Protein AF-A0A6C0LPZ0-F1 (afdb_monomer)

Organism: NCBI:txid1070528

Foldseek 3Di:
DDPPDPVVVVVVVVVVVVLVVLLVVLVVLLVVLVVVLVVLVVVLVVLLVVLVVQLVVCVVVVNVVSVVVSVVSNVVSVVSVVVSVVSVVSSVVSVVQNVCSVVVNHDPDVDDDDDDPPDPPPPDDDDDPDDDDDDDDDD

Structure (mmCIF, N/CA/C/O backbone):
data_AF-A0A6C0LPZ0-F1
#
_entry.id   AF-A0A6C0LPZ0-F1
#
loop_
_atom_site.group_PDB
_atom_site.id
_atom_site.type_symbol
_atom_site.label_atom_id
_atom_site.label_alt_id
_atom_site.label_comp_id
_atom_site.label_asym_id
_atom_site.label_entity_id
_atom_site.label_seq_id
_atom_site.pdbx_PDB_ins_code
_atom_site.Cartn_x
_atom_site.Cartn_y
_atom_site.Cartn_z
_atom_site.occupancy
_atom_site.B_iso_or_equiv
_atom_site.auth_seq_id
_atom_site.auth_comp_id
_atom_site.auth_asym_id
_atom_site.auth_atom_id
_atom_site.pdbx_PDB_model_num
ATOM 1 N N . MET A 1 1 ? -45.073 4.573 33.864 1.00 47.38 1 MET A N 1
ATOM 2 C CA . MET A 1 1 ? -43.752 5.068 34.300 1.00 47.38 1 MET A CA 1
ATOM 3 C C . MET A 1 1 ? -42.845 5.039 33.093 1.00 47.38 1 MET A C 1
ATOM 5 O O . MET A 1 1 ? -42.718 4.002 32.453 1.00 47.38 1 MET A O 1
ATOM 9 N N . ASP A 1 2 ? -42.385 6.219 32.712 1.00 47.41 2 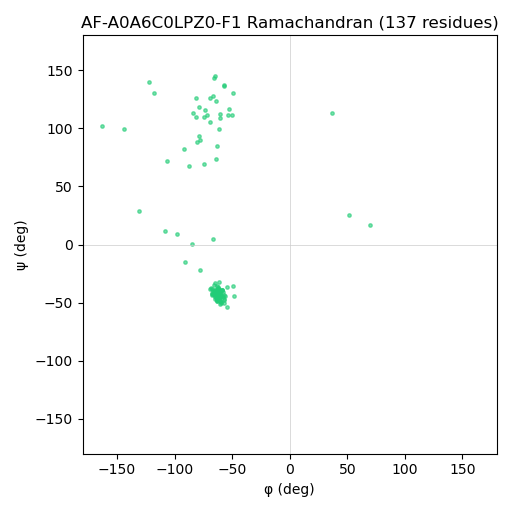ASP A N 1
ATOM 10 C CA . ASP A 1 2 ? -42.110 6.607 31.335 1.00 47.41 2 ASP A CA 1
ATOM 11 C C . ASP A 1 2 ? -40.853 5.971 30.742 1.00 47.41 2 ASP A C 1
ATOM 13 O O . ASP A 1 2 ? -39.725 6.290 31.109 1.00 47.41 2 ASP A O 1
ATOM 17 N N . SER A 1 3 ? -41.063 5.143 29.719 1.00 55.44 3 SER A N 1
ATOM 18 C CA . SER A 1 3 ? -40.020 4.631 28.820 1.00 55.44 3 SER A CA 1
ATOM 19 C C . SER A 1 3 ? -39.386 5.730 27.939 1.00 55.44 3 SER A C 1
ATOM 21 O O . SER A 1 3 ? -38.574 5.423 27.069 1.00 55.44 3 SER A O 1
ATOM 23 N N . ALA A 1 4 ? -39.757 7.002 28.131 1.00 59.38 4 ALA A N 1
ATOM 24 C CA . ALA A 1 4 ? -39.426 8.108 27.236 1.00 59.38 4 ALA A CA 1
ATOM 25 C C . ALA A 1 4 ? -38.114 8.851 27.562 1.00 59.38 4 ALA A C 1
ATOM 27 O O . ALA A 1 4 ? -37.612 9.547 26.691 1.00 59.38 4 ALA A O 1
ATOM 28 N N . ASN A 1 5 ? -37.510 8.697 28.752 1.00 62.34 5 ASN A N 1
ATOM 29 C CA . ASN A 1 5 ? -36.412 9.586 29.186 1.00 62.34 5 ASN A CA 1
ATOM 30 C C . ASN A 1 5 ? -35.160 8.884 29.735 1.00 62.34 5 ASN A C 1
ATOM 32 O O . ASN A 1 5 ? -34.429 9.461 30.538 1.00 62.34 5 ASN A O 1
ATOM 36 N N . ASN A 1 6 ? -34.847 7.661 29.299 1.00 77.75 6 ASN A N 1
ATOM 37 C CA . ASN A 1 6 ? -33.554 7.059 29.641 1.00 77.75 6 ASN A CA 1
ATOM 38 C C . ASN A 1 6 ? -32.481 7.465 28.614 1.00 77.75 6 ASN A C 1
ATOM 40 O O . ASN A 1 6 ? -32.017 6.655 27.812 1.00 77.75 6 ASN A O 1
ATOM 44 N N . ILE A 1 7 ? -32.131 8.758 28.621 1.00 84.81 7 ILE A N 1
ATOM 45 C CA . ILE A 1 7 ? -31.105 9.368 27.757 1.00 84.81 7 ILE A CA 1
ATOM 46 C C . ILE A 1 7 ? -29.798 8.544 27.755 1.00 84.81 7 ILE A C 1
ATOM 48 O O . ILE A 1 7 ? -29.298 8.259 26.668 1.00 84.81 7 ILE A O 1
ATOM 52 N N . PRO A 1 8 ? -29.271 8.058 28.902 1.00 85.81 8 PRO A N 1
ATOM 53 C CA . PRO A 1 8 ? -28.079 7.203 28.917 1.00 85.81 8 PRO A CA 1
ATOM 54 C C . PRO A 1 8 ? -28.223 5.911 28.103 1.00 85.81 8 PRO A C 1
ATOM 56 O O . PRO A 1 8 ? -27.286 5.506 27.416 1.00 85.81 8 PRO A O 1
ATOM 59 N N . ALA A 1 9 ? -29.395 5.270 28.143 1.00 84.31 9 ALA A N 1
ATOM 60 C CA . ALA A 1 9 ? -29.654 4.049 27.382 1.00 84.31 9 ALA A CA 1
ATOM 61 C C . ALA A 1 9 ? -29.725 4.322 25.870 1.00 84.31 9 ALA A C 1
ATOM 63 O O . ALA A 1 9 ? -29.207 3.535 25.079 1.00 84.31 9 ALA A O 1
ATOM 64 N N . GLN A 1 10 ? -30.309 5.456 25.470 1.00 86.56 10 GLN A N 1
ATOM 65 C CA . GLN A 1 10 ? -30.344 5.883 24.067 1.00 86.56 10 GLN A CA 1
ATOM 66 C C . GLN A 1 10 ? -28.945 6.233 23.549 1.00 86.56 10 GLN A C 1
ATOM 68 O O . GLN A 1 10 ? -28.575 5.799 22.461 1.00 86.56 10 GLN A O 1
ATOM 73 N N . ILE A 1 11 ? -28.142 6.946 24.346 1.00 84.38 11 ILE A N 1
ATOM 74 C CA . ILE A 1 11 ? -26.743 7.255 24.020 1.00 84.38 11 ILE A CA 1
ATOM 75 C C . ILE A 1 11 ? -25.947 5.961 23.837 1.00 84.38 11 ILE A C 1
ATOM 77 O O . ILE A 1 11 ? -25.286 5.789 22.815 1.00 84.38 11 ILE A O 1
ATOM 81 N N . LYS A 1 12 ? -26.053 5.019 24.782 1.00 86.62 12 LYS A N 1
ATOM 82 C CA . LYS A 1 12 ? -25.369 3.724 24.685 1.00 86.62 12 LYS A CA 1
ATOM 83 C C . LYS A 1 12 ? -25.763 2.971 23.413 1.00 86.62 12 LYS A C 1
ATOM 85 O O . LYS A 1 12 ? -24.893 2.478 22.708 1.00 86.62 12 LYS A O 1
ATOM 90 N N . HIS A 1 13 ? -27.053 2.938 23.091 1.00 87.38 13 HIS A N 1
ATOM 91 C CA . HIS A 1 13 ? -27.547 2.301 21.872 1.00 87.38 13 HIS A CA 1
ATOM 92 C C . HIS A 1 13 ? -27.002 2.959 20.591 1.00 87.38 13 HIS A C 1
ATOM 94 O O . HIS A 1 13 ? -26.690 2.259 19.631 1.00 87.38 13 HIS A O 1
ATOM 100 N N . ILE A 1 14 ? -26.843 4.289 20.568 1.00 87.25 14 ILE A N 1
ATOM 101 C CA . ILE A 1 14 ? -26.220 5.001 19.440 1.00 87.25 14 ILE A CA 1
ATOM 102 C C . ILE A 1 14 ? -24.761 4.567 19.268 1.00 87.25 14 ILE A C 1
ATOM 104 O O . ILE A 1 14 ? -24.368 4.228 18.155 1.00 87.25 14 ILE A O 1
ATOM 108 N N . PHE A 1 15 ? -23.977 4.529 20.349 1.00 86.69 15 PHE A N 1
ATOM 109 C CA . PHE A 1 15 ? -22.582 4.079 20.292 1.00 86.69 15 PHE A CA 1
ATOM 110 C C . PHE A 1 15 ? -22.467 2.612 19.879 1.00 86.69 15 PHE A C 1
ATOM 112 O O . PHE A 1 15 ? -21.694 2.305 18.976 1.00 86.69 15 PHE A O 1
ATOM 119 N N . ASP A 1 16 ? -23.270 1.726 20.471 1.00 86.50 16 ASP A N 1
ATOM 120 C CA . ASP A 1 16 ? -23.281 0.299 20.133 1.00 86.50 16 ASP A CA 1
ATOM 121 C C . ASP A 1 16 ? -23.578 0.094 18.632 1.00 86.50 16 ASP A C 1
ATOM 123 O O . ASP A 1 16 ? -22.892 -0.672 17.951 1.00 86.50 16 ASP A O 1
ATOM 127 N N . ASN A 1 17 ? -24.547 0.832 18.079 1.00 89.50 17 ASN A N 1
ATOM 128 C CA . ASN A 1 17 ? -24.864 0.777 16.649 1.00 89.50 17 ASN A CA 1
ATOM 129 C C 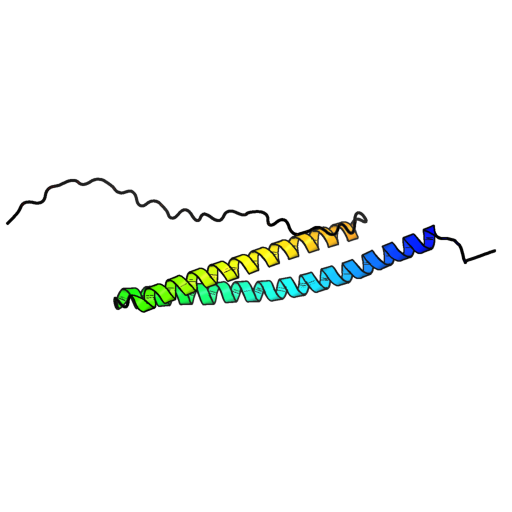. ASN A 1 17 ? -23.753 1.355 15.766 1.00 89.50 17 ASN A C 1
ATOM 131 O O . ASN A 1 17 ? -23.488 0.808 14.693 1.00 89.50 17 ASN A O 1
ATOM 135 N N . ASN A 1 18 ? -23.094 2.432 16.203 1.00 86.56 18 ASN A N 1
ATOM 136 C CA . ASN A 1 18 ? -21.975 3.018 15.467 1.00 86.56 18 ASN A CA 1
ATOM 137 C C . ASN A 1 18 ? -20.804 2.033 15.379 1.00 86.56 18 ASN A C 1
ATOM 139 O O . ASN A 1 18 ? -20.312 1.769 14.288 1.00 86.56 18 ASN A O 1
ATOM 143 N N . VAL A 1 19 ? -20.452 1.384 16.495 1.00 87.19 19 VAL A N 1
ATOM 144 C CA . VAL A 1 19 ? -19.394 0.361 16.548 1.00 87.19 19 VAL A CA 1
ATOM 145 C C . VAL A 1 19 ? -19.668 -0.780 15.563 1.00 87.19 19 VAL A C 1
ATOM 147 O O . VAL A 1 19 ? -18.767 -1.213 14.843 1.00 87.19 19 VAL A O 1
ATOM 150 N N . ILE A 1 20 ? -20.913 -1.266 15.496 1.00 88.75 20 ILE A N 1
ATOM 151 C CA . ILE A 1 20 ? -21.301 -2.329 14.556 1.00 88.75 20 ILE A CA 1
ATOM 152 C C . ILE A 1 20 ? -21.186 -1.846 13.103 1.00 88.75 20 ILE A C 1
ATOM 154 O O . ILE A 1 20 ? -20.651 -2.563 12.252 1.00 88.75 20 ILE A O 1
ATOM 158 N N . SER A 1 21 ? -21.672 -0.637 12.816 1.00 89.62 21 SER A N 1
ATOM 159 C CA . SER A 1 21 ? -21.601 -0.022 11.487 1.00 89.62 21 SER A CA 1
ATOM 160 C C . SER A 1 21 ? -20.150 0.172 11.026 1.00 89.62 21 SER A C 1
ATOM 162 O O . SER A 1 21 ? -19.789 -0.211 9.906 1.00 89.62 21 SER A O 1
ATOM 164 N N . ASP A 1 22 ? -19.286 0.688 11.899 1.00 87.19 22 ASP A N 1
ATOM 165 C CA . ASP A 1 22 ? -17.871 0.904 11.605 1.00 87.19 22 ASP A CA 1
ATOM 166 C C . ASP A 1 22 ? -17.122 -0.408 11.416 1.00 87.19 22 ASP A C 1
ATOM 168 O O . ASP A 1 22 ? -16.362 -0.542 10.456 1.00 87.19 22 ASP A O 1
ATOM 172 N N . LEU A 1 23 ? -17.413 -1.430 12.225 1.00 88.06 23 LEU A N 1
ATOM 173 C CA . LEU A 1 23 ? -16.846 -2.764 12.038 1.00 88.06 23 LEU A CA 1
ATOM 174 C C . LEU A 1 23 ? -17.153 -3.319 10.638 1.00 88.06 23 LEU A C 1
ATOM 176 O O . LEU A 1 23 ? -16.248 -3.786 9.938 1.00 88.06 23 LEU A O 1
ATOM 180 N N . GLN A 1 24 ? -18.412 -3.235 10.195 1.00 90.56 24 GLN A N 1
ATOM 181 C CA . GLN A 1 24 ? -18.809 -3.673 8.852 1.00 90.56 24 GLN A CA 1
ATOM 182 C C . GLN A 1 24 ? -18.087 -2.872 7.762 1.00 90.56 24 GLN A C 1
ATOM 184 O O . GLN A 1 24 ? -17.569 -3.443 6.793 1.00 90.56 24 GLN A O 1
ATOM 189 N N . ARG A 1 25 ? -18.006 -1.548 7.930 1.00 89.69 25 ARG A N 1
ATOM 190 C CA . ARG A 1 25 ? -17.324 -0.651 6.993 1.00 89.69 25 ARG A CA 1
ATOM 191 C C . ARG A 1 25 ? -15.827 -0.944 6.915 1.00 89.69 25 ARG A C 1
ATOM 193 O O . ARG A 1 25 ? -15.280 -0.979 5.810 1.00 89.69 25 ARG A O 1
ATOM 200 N N . PHE A 1 26 ? -15.164 -1.184 8.043 1.00 90.38 26 PHE A N 1
ATOM 201 C CA . PHE A 1 26 ? -13.733 -1.470 8.106 1.00 90.38 26 PHE A CA 1
ATOM 202 C C . PHE A 1 26 ? -13.394 -2.807 7.466 1.00 90.38 26 PHE A C 1
ATOM 204 O O . PHE A 1 26 ? -12.465 -2.864 6.661 1.00 90.38 26 PHE A O 1
ATOM 211 N N . ILE A 1 27 ? -14.179 -3.855 7.731 1.00 90.31 27 ILE A N 1
ATOM 212 C CA . ILE A 1 27 ? -13.997 -5.166 7.094 1.00 90.31 27 ILE A CA 1
ATOM 213 C C . ILE A 1 27 ? -14.148 -5.047 5.574 1.00 90.31 27 ILE A C 1
ATOM 215 O O . ILE A 1 27 ? -13.262 -5.486 4.835 1.00 90.31 27 ILE A O 1
ATOM 219 N N . LYS A 1 28 ? -15.217 -4.394 5.097 1.00 91.44 28 LYS A N 1
ATOM 220 C CA . LYS A 1 28 ? -15.463 -4.205 3.659 1.00 91.44 28 LYS A CA 1
ATOM 221 C C . LYS A 1 28 ? -14.356 -3.388 2.993 1.00 91.44 28 LYS A C 1
ATOM 223 O O . LYS A 1 28 ? -13.856 -3.757 1.930 1.00 91.44 28 LYS A O 1
ATOM 228 N N . LYS A 1 29 ? -13.938 -2.287 3.624 1.00 89.25 29 LYS A N 1
ATOM 229 C CA . LYS A 1 29 ? -12.849 -1.443 3.120 1.00 89.25 29 LYS A CA 1
ATOM 230 C C . LYS A 1 29 ? -11.540 -2.229 3.059 1.00 89.25 29 LYS A C 1
ATOM 232 O O . LYS A 1 29 ? -10.844 -2.156 2.054 1.00 89.25 29 LYS A O 1
ATOM 237 N N . ARG A 1 30 ? -11.236 -3.037 4.077 1.00 89.25 30 ARG A N 1
ATOM 238 C CA . ARG A 1 30 ? -10.026 -3.868 4.116 1.00 89.25 30 ARG A CA 1
ATOM 239 C C . ARG A 1 30 ? -10.011 -4.938 3.024 1.00 89.25 30 ARG A C 1
ATOM 241 O O . ARG A 1 30 ? -8.963 -5.155 2.429 1.00 89.25 30 ARG A O 1
ATOM 248 N N . GLN A 1 31 ? -11.150 -5.568 2.729 1.00 89.31 31 GLN A N 1
ATOM 249 C CA . GLN A 1 31 ? -11.269 -6.516 1.612 1.00 89.31 31 GLN A CA 1
ATOM 250 C C . GLN A 1 31 ? -10.965 -5.842 0.267 1.00 89.31 31 GLN A C 1
ATOM 252 O O . GLN A 1 31 ? -10.120 -6.333 -0.476 1.00 89.31 31 GLN A O 1
ATOM 257 N N . CYS A 1 32 ? -11.571 -4.679 0.010 1.00 90.06 32 CYS A N 1
ATOM 258 C CA . CYS A 1 32 ? -11.319 -3.890 -1.199 1.00 90.06 32 CYS A CA 1
ATOM 259 C C . CYS A 1 32 ? -9.845 -3.464 -1.321 1.00 90.06 32 CYS A C 1
ATOM 261 O O . CYS A 1 32 ? -9.229 -3.614 -2.378 1.00 90.06 32 CYS A O 1
ATOM 263 N N . LEU A 1 33 ? -9.245 -2.990 -0.223 1.00 87.75 33 LEU A N 1
ATOM 264 C CA . LEU A 1 33 ? -7.826 -2.631 -0.196 1.00 87.75 33 LEU A CA 1
ATOM 265 C C . LEU A 1 33 ? -6.925 -3.835 -0.470 1.00 87.75 33 LEU A C 1
ATOM 267 O O . LEU A 1 33 ? -5.928 -3.683 -1.164 1.00 87.75 33 LEU A O 1
ATOM 271 N N . ASN A 1 34 ? -7.264 -5.017 0.045 1.00 87.38 34 ASN A N 1
ATOM 272 C CA . ASN A 1 34 ? -6.472 -6.226 -0.160 1.00 87.38 34 ASN A CA 1
ATOM 273 C C . ASN A 1 34 ? -6.501 -6.697 -1.623 1.00 87.38 34 ASN A C 1
ATOM 275 O O . ASN A 1 34 ? -5.460 -7.038 -2.178 1.00 87.38 34 ASN A O 1
ATOM 279 N N . GLU A 1 35 ? -7.673 -6.666 -2.260 1.00 88.81 35 GLU A N 1
ATOM 280 C CA . GLU A 1 35 ? -7.815 -6.968 -3.690 1.00 88.81 35 GLU A CA 1
ATOM 281 C C . GLU A 1 35 ? -7.033 -5.959 -4.546 1.00 88.81 35 GLU A C 1
ATOM 283 O O . GLU A 1 35 ? -6.223 -6.339 -5.392 1.00 88.81 35 GLU A O 1
ATOM 288 N N . THR A 1 36 ? -7.184 -4.666 -4.246 1.00 87.50 36 THR A N 1
ATOM 289 C CA . THR A 1 36 ? -6.454 -3.590 -4.934 1.00 87.50 36 THR A CA 1
ATOM 290 C C . THR A 1 36 ? -4.942 -3.707 -4.728 1.00 87.50 36 THR A C 1
ATOM 292 O O . THR A 1 36 ? -4.175 -3.441 -5.650 1.00 87.50 36 THR A O 1
ATOM 295 N N . ASN A 1 37 ? -4.487 -4.131 -3.545 1.00 89.12 37 ASN A N 1
ATOM 296 C CA . ASN A 1 37 ? -3.067 -4.311 -3.256 1.00 89.12 37 ASN A CA 1
ATOM 297 C C . ASN A 1 37 ? -2.434 -5.362 -4.174 1.00 89.12 37 ASN A C 1
ATOM 299 O O . ASN A 1 37 ? -1.373 -5.125 -4.743 1.00 89.12 37 ASN A O 1
ATOM 303 N N . MET A 1 38 ? -3.116 -6.492 -4.379 1.00 87.88 38 MET A N 1
ATOM 304 C CA . MET A 1 38 ? -2.653 -7.532 -5.298 1.00 87.88 38 MET A CA 1
ATOM 305 C C . MET A 1 38 ? -2.524 -6.995 -6.732 1.00 87.88 38 MET A C 1
ATOM 307 O O . MET A 1 38 ? -1.505 -7.223 -7.384 1.00 87.88 38 MET A O 1
ATOM 311 N N . VAL A 1 39 ? -3.506 -6.218 -7.199 1.00 90.81 39 VAL A N 1
ATOM 312 C CA . VAL A 1 39 ? -3.461 -5.569 -8.522 1.00 90.81 39 VAL A CA 1
ATOM 313 C C . VAL A 1 39 ? -2.281 -4.597 -8.635 1.00 90.81 39 VAL A C 1
ATOM 315 O O . VAL A 1 39 ? -1.565 -4.625 -9.636 1.00 90.81 39 VAL A O 1
ATOM 318 N N . LEU A 1 40 ? -2.042 -3.767 -7.615 1.00 88.19 40 LEU A N 1
ATOM 319 C CA . LEU A 1 40 ? -0.940 -2.800 -7.610 1.00 88.19 40 LEU A CA 1
ATOM 320 C C . LEU A 1 40 ? 0.434 -3.475 -7.628 1.00 88.19 40 LEU A C 1
ATOM 322 O O . LEU A 1 40 ? 1.313 -3.013 -8.353 1.00 88.19 40 LEU A O 1
ATOM 326 N N . VAL A 1 41 ? 0.613 -4.583 -6.902 1.00 89.94 41 VAL A N 1
ATOM 327 C CA . VAL A 1 41 ? 1.863 -5.364 -6.920 1.00 89.94 41 VAL A CA 1
ATOM 328 C C . VAL A 1 41 ? 2.148 -5.909 -8.321 1.00 89.94 41 VAL A C 1
ATOM 330 O O . VAL A 1 41 ? 3.260 -5.762 -8.830 1.00 89.94 41 VAL A O 1
ATOM 333 N N . TYR A 1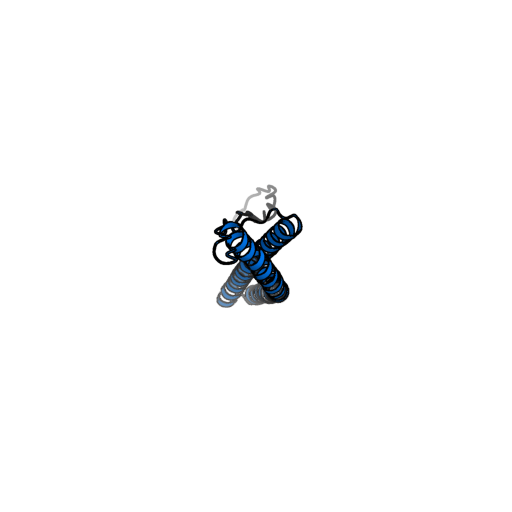 42 ? 1.148 -6.494 -8.987 1.00 91.06 42 TYR A N 1
ATOM 334 C CA . TYR A 1 42 ? 1.338 -6.977 -10.357 1.00 91.06 42 TYR A CA 1
ATOM 335 C C . TYR A 1 42 ? 1.613 -5.836 -11.336 1.00 91.06 42 TYR A C 1
ATOM 337 O O . TYR A 1 42 ? 2.518 -5.946 -12.164 1.00 91.06 42 TYR A O 1
ATOM 345 N N . LEU A 1 43 ? 0.881 -4.726 -11.220 1.00 92.12 43 LEU A N 1
ATOM 346 C CA . LEU A 1 43 ? 1.088 -3.553 -12.064 1.00 92.12 43 LEU A CA 1
ATOM 347 C C . LEU A 1 43 ? 2.500 -2.979 -11.893 1.00 92.12 43 LEU A C 1
ATOM 349 O O . LEU A 1 43 ? 3.154 -2.667 -12.887 1.00 92.12 43 LEU A O 1
ATOM 353 N N . PHE A 1 44 ? 2.987 -2.888 -10.653 1.00 92.56 44 PHE A N 1
ATOM 354 C CA . PHE A 1 44 ? 4.340 -2.436 -10.343 1.00 92.56 44 PHE A CA 1
ATOM 355 C C 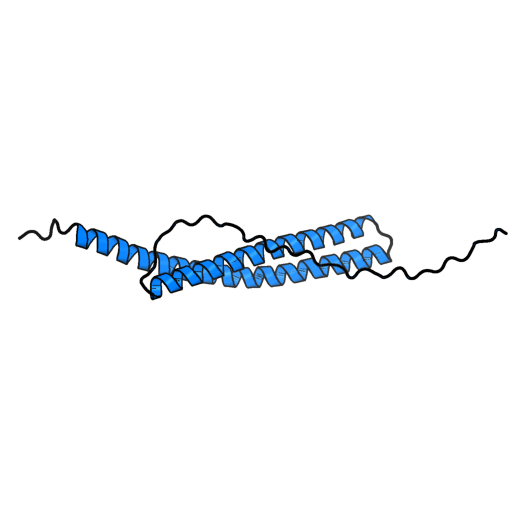. PHE A 1 44 ? 5.387 -3.254 -11.101 1.00 92.56 44 PHE A C 1
ATOM 357 O O . PHE A 1 44 ? 6.195 -2.685 -11.836 1.00 92.56 44 PHE A O 1
ATOM 364 N N . HIS A 1 45 ? 5.339 -4.582 -10.977 1.00 91.81 45 HIS A N 1
ATOM 365 C CA . HIS A 1 45 ? 6.317 -5.453 -11.623 1.00 91.81 45 HIS A CA 1
ATOM 366 C C . HIS A 1 45 ? 6.234 -5.396 -13.149 1.00 91.81 45 HIS A C 1
ATOM 368 O O . HIS A 1 45 ? 7.270 -5.329 -13.806 1.00 91.81 45 HIS A O 1
ATOM 374 N N . ILE A 1 46 ? 5.029 -5.344 -13.725 1.00 94.69 46 ILE A N 1
ATOM 375 C CA . ILE A 1 46 ? 4.851 -5.215 -15.179 1.00 94.69 46 ILE A CA 1
ATOM 376 C C . ILE A 1 46 ? 5.503 -3.925 -15.692 1.00 94.69 46 ILE A C 1
ATOM 378 O O . ILE A 1 46 ? 6.291 -3.962 -16.640 1.00 94.69 46 ILE A O 1
ATOM 382 N N . VAL A 1 47 ? 5.209 -2.788 -15.054 1.00 93.56 47 VAL A N 1
ATOM 383 C CA . VAL A 1 47 ? 5.732 -1.478 -15.468 1.00 93.56 47 VAL A CA 1
ATOM 384 C C . VAL A 1 47 ? 7.246 -1.400 -15.255 1.00 93.56 47 VAL A C 1
ATOM 386 O O . VAL A 1 47 ? 7.962 -0.921 -16.135 1.00 93.56 47 VAL A O 1
ATOM 389 N N . GLN A 1 48 ? 7.752 -1.921 -14.134 1.00 92.88 48 GLN A N 1
ATOM 390 C CA . GLN A 1 48 ? 9.183 -1.951 -13.832 1.00 92.88 48 GLN A CA 1
ATOM 391 C C . GLN A 1 48 ? 9.957 -2.798 -14.850 1.00 92.88 48 GLN A C 1
ATOM 393 O O . GLN A 1 48 ? 10.964 -2.350 -15.400 1.00 92.88 48 GLN A O 1
ATOM 398 N N . THR A 1 49 ? 9.487 -4.012 -15.145 1.00 94.44 49 THR A N 1
ATOM 399 C CA . THR A 1 49 ? 10.141 -4.886 -16.126 1.00 94.44 49 THR A CA 1
ATOM 400 C C . THR A 1 49 ? 10.097 -4.275 -17.525 1.00 94.44 49 THR A C 1
ATOM 402 O O . THR A 1 49 ? 11.114 -4.289 -18.219 1.00 94.44 49 THR A O 1
ATOM 405 N N . ALA A 1 50 ? 8.972 -3.677 -17.928 1.00 93.81 50 ALA A N 1
ATOM 406 C CA . ALA A 1 50 ? 8.869 -2.972 -19.204 1.00 93.81 50 ALA A CA 1
ATOM 407 C C . ALA A 1 50 ? 9.837 -1.774 -19.290 1.00 93.81 50 ALA A C 1
ATOM 409 O O . ALA A 1 50 ? 10.454 -1.559 -20.336 1.00 93.81 50 ALA A O 1
ATOM 410 N N . GLY A 1 51 ? 10.027 -1.030 -18.195 1.00 92.94 51 GLY A N 1
ATOM 411 C CA . GLY A 1 51 ? 10.972 0.087 -18.118 1.00 92.94 51 GLY A CA 1
ATOM 412 C C . GLY A 1 51 ? 12.424 -0.356 -18.277 1.00 92.94 51 GLY A C 1
ATOM 413 O O . GLY A 1 51 ? 13.161 0.206 -19.096 1.00 92.94 51 GLY A O 1
ATOM 414 N N . ILE A 1 52 ? 12.825 -1.409 -17.558 1.00 93.69 52 ILE A N 1
ATOM 415 C CA . ILE A 1 52 ? 14.163 -2.010 -17.675 1.00 93.69 52 ILE A CA 1
ATOM 416 C C . ILE A 1 52 ? 14.391 -2.520 -19.101 1.00 93.69 52 ILE A C 1
ATOM 418 O O . ILE A 1 52 ? 15.371 -2.128 -19.730 1.00 93.69 52 ILE A O 1
ATOM 422 N N . LEU A 1 53 ? 13.461 -3.312 -19.646 1.00 94.25 53 LEU A N 1
ATOM 423 C CA . LEU A 1 53 ? 13.564 -3.870 -20.997 1.00 94.25 53 LEU A CA 1
ATOM 424 C C . LEU A 1 53 ? 13.714 -2.770 -22.058 1.00 94.25 53 LEU A C 1
ATOM 426 O O . LEU A 1 53 ? 14.603 -2.839 -22.907 1.00 94.25 53 LEU A O 1
ATOM 430 N N . THR A 1 54 ? 12.878 -1.731 -21.976 1.00 92.38 54 THR A N 1
ATOM 431 C CA . THR A 1 54 ? 12.921 -0.585 -22.897 1.00 92.38 54 THR A CA 1
ATOM 432 C C . THR A 1 54 ? 14.268 0.124 -22.821 1.00 92.38 54 THR A C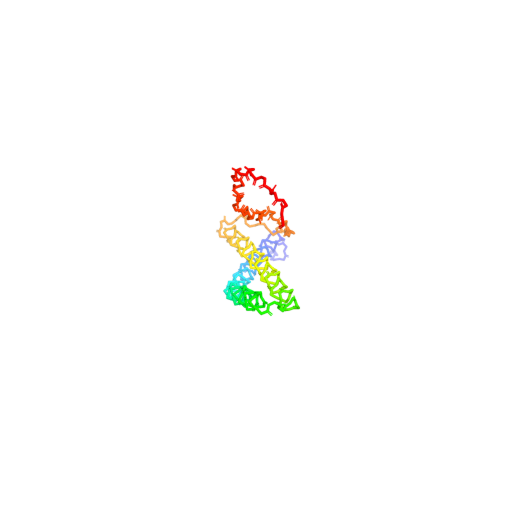 1
ATOM 434 O O . THR A 1 54 ? 14.875 0.408 -23.853 1.00 92.38 54 THR A O 1
ATOM 437 N N . THR A 1 55 ? 14.775 0.359 -21.608 1.00 92.44 55 THR A N 1
ATOM 438 C CA . THR A 1 55 ? 16.073 1.016 -21.398 1.00 92.44 55 THR A CA 1
ATOM 439 C C . THR A 1 55 ? 17.219 0.182 -21.973 1.00 92.44 55 THR A C 1
ATOM 441 O O . THR A 1 55 ? 18.089 0.725 -22.653 1.00 92.44 55 THR A O 1
ATOM 444 N N . THR A 1 56 ? 17.209 -1.138 -21.757 1.00 92.62 56 THR A N 1
ATOM 445 C CA . THR A 1 56 ? 18.242 -2.055 -22.261 1.00 92.62 56 THR A CA 1
ATOM 446 C C . THR A 1 56 ? 18.280 -2.092 -23.789 1.00 92.62 56 THR A C 1
ATOM 448 O O . THR A 1 56 ? 19.354 -1.949 -24.374 1.00 92.62 56 THR A O 1
ATOM 451 N N . ILE A 1 57 ? 17.125 -2.222 -24.452 1.00 92.00 57 ILE A N 1
ATOM 452 C CA . ILE A 1 57 ? 17.046 -2.234 -25.924 1.00 92.00 57 ILE A CA 1
ATOM 453 C C . ILE A 1 57 ? 17.474 -0.877 -26.500 1.00 92.00 57 ILE A C 1
ATOM 455 O O . ILE A 1 57 ? 18.222 -0.812 -27.476 1.00 92.00 57 ILE A O 1
ATOM 459 N N . ALA A 1 58 ? 17.031 0.219 -25.882 1.00 91.31 58 ALA A N 1
ATOM 460 C CA . ALA A 1 58 ? 17.365 1.568 -26.321 1.00 91.31 58 ALA A CA 1
ATOM 461 C C . ALA A 1 58 ? 18.866 1.869 -26.216 1.00 91.31 58 ALA A C 1
ATOM 463 O O . ALA A 1 58 ? 19.436 2.476 -27.127 1.00 91.31 58 ALA A O 1
ATOM 464 N N . ALA A 1 59 ? 19.504 1.421 -25.130 1.00 89.56 59 ALA A N 1
ATOM 465 C CA . ALA A 1 59 ? 20.943 1.545 -24.935 1.00 89.56 59 ALA A CA 1
ATOM 466 C C . ALA A 1 59 ? 21.727 0.746 -25.989 1.00 89.56 59 ALA A C 1
ATOM 468 O O . ALA A 1 59 ? 22.674 1.277 -26.563 1.00 89.56 59 ALA A O 1
ATOM 469 N N . GLY A 1 60 ? 21.290 -0.480 -26.306 1.00 89.50 60 GLY A N 1
ATOM 470 C CA . GLY A 1 60 ? 21.916 -1.310 -27.343 1.00 89.50 60 GLY A CA 1
ATOM 471 C C . GLY A 1 60 ? 21.875 -0.689 -28.745 1.00 89.50 60 GLY A C 1
ATOM 472 O O . GLY A 1 60 ? 22.816 -0.851 -29.516 1.00 89.50 60 GLY A O 1
ATOM 473 N N . ASN A 1 61 ? 20.828 0.082 -29.053 1.00 88.94 61 ASN A N 1
ATOM 474 C CA . ASN A 1 61 ? 20.645 0.738 -30.353 1.00 88.94 61 ASN A CA 1
ATOM 475 C C . ASN A 1 61 ? 21.093 2.217 -30.379 1.00 88.94 61 ASN A C 1
ATOM 477 O O . ASN A 1 61 ? 20.806 2.918 -31.348 1.00 88.94 61 ASN A O 1
ATOM 481 N N . ASN A 1 62 ? 21.754 2.724 -29.325 1.00 86.31 62 ASN A N 1
ATOM 482 C CA . ASN A 1 62 ? 22.127 4.143 -29.157 1.00 86.31 62 ASN A CA 1
ATOM 483 C C . ASN A 1 62 ? 20.962 5.142 -29.341 1.00 86.31 62 ASN A C 1
ATOM 485 O O . ASN A 1 62 ? 21.155 6.321 -29.658 1.00 86.31 62 ASN A O 1
ATOM 489 N N . ALA A 1 63 ? 19.729 4.694 -29.112 1.00 86.94 63 ALA A N 1
ATOM 490 C CA . ALA A 1 63 ? 18.531 5.466 -29.393 1.00 86.94 63 ALA A CA 1
ATOM 491 C C . ALA A 1 63 ? 18.104 6.264 -28.149 1.00 86.94 63 ALA A C 1
ATOM 493 O O . ALA A 1 63 ? 17.222 5.859 -27.388 1.00 86.94 63 ALA A O 1
ATOM 494 N N . LYS A 1 64 ? 18.749 7.423 -27.947 1.00 87.25 64 LYS A N 1
ATOM 495 C CA . LYS A 1 64 ? 18.622 8.276 -26.744 1.00 87.25 64 LYS A CA 1
ATOM 496 C C . LYS A 1 64 ? 17.177 8.578 -26.324 1.00 87.25 64 LYS A C 1
ATOM 498 O O . LYS A 1 64 ? 16.894 8.622 -25.131 1.00 87.25 64 LYS A O 1
ATOM 503 N N . THR A 1 65 ? 16.258 8.752 -27.274 1.00 86.88 65 THR A N 1
ATOM 504 C CA . THR A 1 65 ? 14.840 9.037 -26.994 1.00 86.88 65 THR A CA 1
ATOM 505 C C . THR A 1 65 ? 14.157 7.911 -26.213 1.00 86.88 65 THR A C 1
ATOM 507 O O . THR A 1 65 ? 13.420 8.172 -25.265 1.00 86.88 65 THR A O 1
ATOM 510 N N . TYR A 1 66 ? 14.434 6.651 -26.553 1.00 87.94 66 TYR A N 1
ATOM 511 C CA . TYR A 1 66 ? 13.812 5.500 -25.893 1.00 87.94 66 TYR A CA 1
ATOM 512 C C . TYR A 1 66 ? 14.437 5.196 -24.523 1.00 87.94 66 TYR A C 1
ATOM 514 O O . TYR A 1 66 ? 13.774 4.619 -23.665 1.00 87.94 66 TYR A O 1
ATOM 522 N N . ILE A 1 67 ? 15.674 5.644 -24.276 1.00 87.25 67 ILE A N 1
ATOM 523 C CA . ILE A 1 67 ? 16.305 5.567 -22.948 1.00 87.25 67 ILE A CA 1
ATOM 524 C C . ILE A 1 67 ? 15.501 6.404 -21.945 1.00 87.25 67 ILE A C 1
ATOM 526 O O . ILE A 1 67 ? 15.151 5.918 -20.872 1.00 87.25 67 ILE A O 1
ATOM 530 N N . TRP A 1 68 ? 15.141 7.636 -22.316 1.00 90.50 68 TRP A N 1
ATOM 531 C CA . TRP A 1 68 ? 14.314 8.503 -21.472 1.00 90.50 68 TRP A CA 1
ATOM 532 C C . TRP A 1 68 ? 12.912 7.938 -21.233 1.00 90.50 68 TRP A C 1
ATOM 534 O O . TRP A 1 68 ? 12.395 8.054 -20.124 1.00 90.50 68 TRP A O 1
ATOM 544 N N . LEU A 1 69 ? 12.326 7.266 -22.230 1.00 92.31 69 LEU A N 1
ATOM 545 C CA . LEU A 1 69 ? 11.053 6.561 -22.064 1.00 92.31 69 LEU A CA 1
ATOM 546 C C . LEU A 1 69 ? 11.156 5.440 -21.016 1.00 92.31 69 LEU A C 1
ATOM 548 O O . LEU A 1 69 ? 10.298 5.335 -20.142 1.00 92.31 69 LEU A O 1
ATOM 552 N N . GLY A 1 70 ? 12.218 4.631 -21.070 1.00 89.69 70 GLY A N 1
ATOM 553 C CA . GLY A 1 70 ? 12.454 3.558 -20.102 1.00 89.69 70 GLY A CA 1
ATOM 554 C C . GLY A 1 70 ? 12.683 4.070 -18.674 1.00 89.69 70 GLY A C 1
ATOM 555 O O . GLY A 1 70 ? 12.110 3.531 -17.725 1.00 89.69 70 GLY A O 1
ATOM 556 N N . ILE A 1 71 ? 13.430 5.170 -18.519 1.00 92.00 71 ILE A N 1
ATOM 557 C CA . ILE A 1 71 ? 13.589 5.868 -17.230 1.00 92.00 71 ILE A CA 1
ATOM 558 C C . ILE A 1 71 ? 12.230 6.372 -16.717 1.00 92.00 71 ILE A C 1
ATOM 560 O O . ILE A 1 71 ? 11.911 6.187 -15.541 1.00 92.00 71 ILE A O 1
ATOM 564 N N . GLY A 1 72 ? 11.405 6.953 -17.593 1.00 93.50 72 GLY A N 1
ATOM 565 C CA . GLY A 1 72 ? 10.054 7.407 -17.254 1.00 93.50 72 GLY A CA 1
ATOM 566 C C . GLY A 1 72 ? 9.140 6.276 -16.773 1.00 93.50 72 GLY A C 1
ATOM 567 O O . GLY A 1 72 ? 8.424 6.441 -15.786 1.00 93.50 72 GLY A O 1
ATOM 568 N N . LEU A 1 73 ? 9.210 5.098 -17.400 1.00 92.12 73 LEU A N 1
ATOM 569 C CA . LEU A 1 73 ? 8.471 3.914 -16.945 1.00 92.12 73 LEU A CA 1
ATOM 570 C C . LEU A 1 73 ? 8.918 3.452 -15.550 1.00 92.12 73 LEU A C 1
ATOM 572 O O . LEU A 1 73 ? 8.080 3.124 -14.715 1.00 92.12 73 LEU A O 1
ATOM 576 N N . ASN A 1 74 ? 10.219 3.473 -15.257 1.00 91.38 74 ASN A N 1
ATOM 577 C CA . ASN A 1 74 ? 10.724 3.119 -13.925 1.00 91.38 74 ASN A CA 1
ATOM 578 C C . ASN A 1 74 ? 10.271 4.114 -12.840 1.00 91.38 74 ASN A C 1
ATOM 580 O O . ASN A 1 74 ? 9.979 3.715 -11.706 1.00 91.38 74 ASN A O 1
ATOM 584 N N . LEU A 1 75 ? 10.156 5.401 -13.183 1.00 93.50 75 LEU A N 1
ATOM 585 C CA . LEU A 1 75 ? 9.561 6.401 -12.296 1.00 93.50 75 LEU A CA 1
ATOM 586 C C . LEU A 1 75 ? 8.074 6.100 -12.046 1.00 93.50 75 LEU A C 1
ATOM 588 O O . LEU A 1 75 ? 7.623 6.134 -10.901 1.00 93.50 75 LEU A O 1
ATOM 592 N N . LEU A 1 76 ? 7.323 5.745 -13.093 1.00 92.94 76 LEU A N 1
ATOM 593 C CA . LEU A 1 76 ? 5.920 5.346 -12.966 1.00 92.94 76 LEU A CA 1
ATOM 594 C C . LEU A 1 76 ? 5.761 4.106 -12.072 1.00 92.94 76 LEU A C 1
ATOM 596 O O . LEU A 1 76 ? 4.876 4.081 -11.220 1.00 92.94 76 LEU A O 1
ATOM 600 N N . ALA A 1 77 ? 6.646 3.115 -12.199 1.00 90.75 77 ALA A N 1
ATOM 601 C CA . ALA A 1 77 ? 6.666 1.961 -11.302 1.00 90.75 77 ALA A CA 1
ATOM 602 C C . ALA A 1 77 ? 6.865 2.394 -9.838 1.00 90.75 77 ALA A C 1
ATOM 604 O O . ALA A 1 77 ? 6.132 1.957 -8.953 1.00 90.75 77 ALA A O 1
ATOM 605 N N . SER A 1 78 ? 7.791 3.319 -9.577 1.00 91.88 78 SER A N 1
ATOM 606 C CA . SER A 1 78 ? 8.002 3.864 -8.228 1.00 91.88 78 SER A CA 1
ATOM 607 C C . SER A 1 78 ? 6.739 4.519 -7.652 1.00 91.88 78 SER A C 1
ATOM 609 O O . SER A 1 78 ? 6.432 4.312 -6.479 1.00 91.88 78 SER A O 1
ATOM 611 N N . LEU A 1 79 ? 5.963 5.244 -8.468 1.00 92.88 79 LEU A N 1
ATOM 612 C CA . LEU A 1 79 ? 4.680 5.822 -8.047 1.00 92.88 79 LEU A CA 1
ATOM 613 C C . LEU A 1 79 ? 3.655 4.743 -7.677 1.00 92.88 79 LEU A C 1
ATOM 615 O O . LEU A 1 79 ? 3.026 4.834 -6.624 1.00 92.88 79 LEU A O 1
ATOM 619 N N . VAL A 1 80 ? 3.516 3.698 -8.498 1.00 91.94 80 VAL A N 1
ATOM 620 C CA . VAL A 1 80 ? 2.622 2.560 -8.202 1.00 91.94 80 VAL A CA 1
ATOM 621 C C . VAL A 1 80 ? 3.007 1.897 -6.875 1.00 91.94 80 VAL A C 1
ATOM 623 O O . VAL A 1 80 ? 2.137 1.595 -6.060 1.00 91.94 80 VAL A O 1
ATOM 626 N N . ASN A 1 81 ? 4.305 1.750 -6.610 1.00 89.25 81 ASN A N 1
ATOM 627 C CA . ASN A 1 81 ? 4.810 1.204 -5.353 1.00 89.25 81 ASN A CA 1
ATOM 628 C C . ASN A 1 81 ? 4.492 2.096 -4.132 1.00 89.25 81 ASN A C 1
ATOM 630 O O . ASN A 1 81 ? 4.252 1.591 -3.039 1.00 89.25 81 ASN A O 1
ATOM 634 N N . ILE A 1 82 ? 4.449 3.423 -4.288 1.00 90.94 82 ILE A N 1
ATOM 635 C CA . ILE A 1 82 ? 4.015 4.334 -3.211 1.00 90.94 82 ILE A CA 1
ATOM 636 C C . ILE A 1 82 ? 2.516 4.155 -2.914 1.00 90.94 82 ILE A C 1
ATOM 638 O O . ILE A 1 82 ? 2.105 4.170 -1.748 1.00 90.94 82 ILE A O 1
ATOM 642 N N . PHE A 1 83 ? 1.689 3.946 -3.942 1.00 89.19 83 PHE A N 1
ATOM 643 C CA . PHE A 1 83 ? 0.264 3.647 -3.757 1.00 89.19 83 PHE A CA 1
ATOM 644 C C . PHE A 1 83 ? 0.041 2.303 -3.054 1.00 89.19 83 PHE A C 1
ATOM 646 O O . PHE A 1 83 ? -0.797 2.217 -2.157 1.00 89.19 83 PHE A O 1
ATOM 653 N N . GLU A 1 84 ? 0.814 1.278 -3.414 1.00 88.31 84 GLU A N 1
ATOM 654 C CA . GLU A 1 84 ? 0.823 -0.034 -2.752 1.00 88.31 84 GLU A CA 1
ATOM 655 C C . GLU A 1 84 ? 1.134 0.108 -1.253 1.00 88.31 84 GLU A C 1
ATOM 657 O O . GLU A 1 84 ? 0.346 -0.313 -0.401 1.00 88.31 84 GLU A O 1
ATOM 662 N N . GLN A 1 85 ? 2.201 0.834 -0.912 1.00 89.38 85 GLN A N 1
ATOM 663 C CA . GLN A 1 85 ? 2.578 1.085 0.480 1.00 89.38 85 GLN A CA 1
ATOM 664 C C . GLN A 1 85 ? 1.501 1.856 1.248 1.00 89.38 85 GLN A C 1
ATOM 666 O O . GLN A 1 85 ? 1.189 1.522 2.395 1.00 89.38 85 GLN A O 1
ATOM 671 N N . THR A 1 86 ? 0.891 2.855 0.611 1.00 88.75 86 THR A N 1
ATOM 672 C CA . THR A 1 86 ? -0.208 3.629 1.201 1.00 88.75 86 THR A CA 1
ATOM 673 C C . THR A 1 86 ? -1.406 2.730 1.512 1.00 88.75 86 THR A C 1
ATOM 675 O O . THR A 1 86 ? -1.929 2.754 2.629 1.00 88.75 86 THR A O 1
ATOM 678 N N . ASN A 1 87 ? -1.801 1.871 0.569 1.00 88.62 87 ASN A N 1
ATOM 679 C CA . ASN A 1 87 ? -2.887 0.911 0.763 1.00 88.62 87 ASN A CA 1
ATOM 680 C C . ASN A 1 87 ? -2.575 -0.086 1.885 1.00 88.62 87 ASN A C 1
ATOM 682 O O . ASN A 1 87 ? -3.424 -0.332 2.746 1.00 88.62 87 ASN A O 1
ATOM 686 N N . ASN A 1 88 ? -1.351 -0.606 1.942 1.00 89.19 88 ASN A N 1
ATOM 687 C CA . ASN A 1 88 ? -0.911 -1.479 3.026 1.00 89.19 88 ASN A CA 1
ATOM 688 C C . ASN A 1 88 ? -0.975 -0.792 4.396 1.00 89.19 88 ASN A C 1
ATOM 690 O O . ASN A 1 88 ? -1.437 -1.396 5.369 1.00 89.19 88 ASN A O 1
ATOM 694 N N . ASN A 1 89 ? -0.557 0.470 4.488 1.00 89.38 89 ASN A N 1
ATOM 695 C CA . ASN A 1 89 ? -0.607 1.237 5.733 1.00 89.38 89 ASN A CA 1
ATOM 696 C C . ASN A 1 89 ? -2.051 1.466 6.201 1.00 89.38 89 ASN A C 1
ATOM 698 O O . ASN A 1 89 ? -2.367 1.217 7.368 1.00 89.38 89 ASN A O 1
ATOM 702 N N . ILE A 1 90 ? -2.956 1.834 5.288 1.00 88.06 90 ILE A N 1
ATOM 703 C CA . ILE A 1 90 ? -4.388 1.972 5.597 1.00 88.06 90 ILE A CA 1
ATOM 704 C C . ILE A 1 90 ? -4.978 0.622 6.037 1.00 88.06 90 ILE A C 1
ATOM 706 O O . ILE A 1 90 ? -5.720 0.566 7.017 1.00 88.06 90 ILE A O 1
ATOM 710 N N . SER A 1 91 ? -4.623 -0.479 5.368 1.00 88.88 91 SER A N 1
ATOM 711 C CA . SER A 1 91 ? -5.093 -1.828 5.713 1.00 88.88 91 SER A CA 1
ATOM 712 C C . SER A 1 91 ? -4.643 -2.273 7.113 1.00 88.88 91 SER A C 1
ATOM 714 O O . SER A 1 91 ? -5.439 -2.819 7.885 1.00 88.88 91 SER A O 1
ATOM 716 N N . LYS A 1 92 ? -3.387 -1.991 7.486 1.00 89.00 92 LYS A N 1
ATOM 717 C CA . LYS A 1 92 ? -2.858 -2.255 8.836 1.00 89.00 92 LYS A CA 1
ATOM 718 C C . LYS A 1 92 ? -3.582 -1.442 9.902 1.00 89.00 92 LYS A C 1
ATOM 720 O O . LYS A 1 92 ? -3.896 -1.988 10.957 1.00 89.00 92 LYS A O 1
ATOM 725 N N . LYS A 1 93 ? -3.864 -0.166 9.633 1.00 86.69 93 LYS A N 1
ATOM 726 C CA . LYS A 1 93 ? -4.620 0.687 10.557 1.00 86.69 93 LYS A CA 1
ATOM 727 C C . LYS A 1 93 ? -6.041 0.160 10.761 1.00 86.69 93 LYS A C 1
ATOM 729 O O . LYS A 1 93 ? -6.415 -0.098 11.895 1.00 86.69 93 LYS A O 1
ATOM 734 N N . LEU A 1 94 ? -6.757 -0.149 9.676 1.00 88.81 94 LEU A N 1
ATOM 735 C CA . LEU A 1 94 ? -8.089 -0.765 9.749 1.00 88.81 94 LEU A CA 1
ATOM 736 C C . LEU A 1 94 ? -8.082 -2.059 10.576 1.00 88.81 94 LEU A C 1
ATOM 738 O O . LEU A 1 94 ? -9.030 -2.333 11.300 1.00 88.81 94 LEU A O 1
ATOM 742 N N . MET A 1 95 ? -7.012 -2.858 10.500 1.00 89.06 95 MET A N 1
ATOM 743 C CA . MET A 1 95 ? -6.873 -4.047 11.346 1.00 89.06 95 MET A CA 1
ATOM 744 C C . MET A 1 95 ? -6.734 -3.707 12.832 1.00 89.06 95 MET A C 1
ATOM 746 O O . MET A 1 95 ? -7.331 -4.395 13.656 1.00 89.06 95 MET A O 1
ATOM 750 N N . LYS A 1 96 ? -5.963 -2.668 13.176 1.00 89.62 96 LYS A N 1
ATOM 751 C CA . LYS A 1 96 ? -5.854 -2.185 14.560 1.00 89.62 96 LYS A CA 1
ATOM 752 C C . LYS A 1 96 ? -7.210 -1.699 15.067 1.00 89.62 96 LYS A C 1
ATOM 754 O O . LYS A 1 96 ? -7.603 -2.087 16.159 1.00 89.62 96 LYS A O 1
ATOM 759 N N . ASP A 1 97 ? -7.954 -0.952 14.256 1.00 87.12 97 ASP A N 1
ATOM 760 C CA . ASP A 1 97 ? -9.283 -0.452 14.631 1.00 87.12 97 ASP A CA 1
ATOM 761 C C . ASP A 1 97 ? -10.266 -1.614 14.864 1.00 87.12 97 ASP A C 1
ATOM 763 O O . ASP A 1 97 ? -10.962 -1.653 15.875 1.00 87.12 97 ASP A O 1
ATOM 767 N N . ILE A 1 98 ? -10.248 -2.641 14.004 1.00 87.69 98 ILE A N 1
ATOM 768 C CA . ILE A 1 98 ? -11.032 -3.876 14.199 1.00 87.69 98 ILE A CA 1
ATOM 769 C C . ILE A 1 98 ? -10.6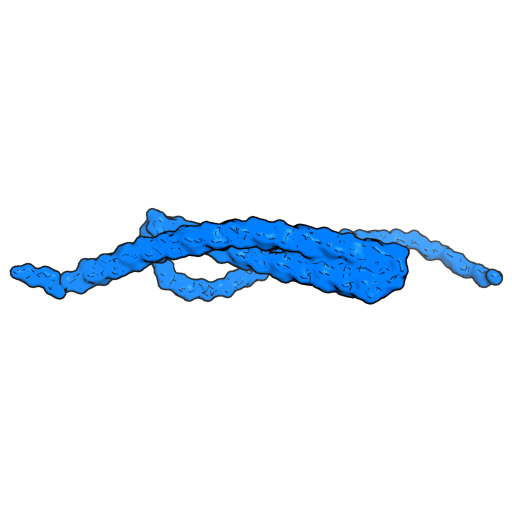31 -4.605 15.495 1.00 87.69 98 ILE A C 1
ATOM 771 O O . ILE A 1 98 ? -11.497 -5.128 16.199 1.00 87.69 98 ILE A O 1
ATOM 775 N N . GLN A 1 99 ? -9.337 -4.656 15.829 1.00 88.94 99 GLN A N 1
ATOM 776 C CA . GLN A 1 99 ? -8.862 -5.243 17.089 1.00 88.94 99 GLN A CA 1
ATOM 777 C C . GLN A 1 99 ? -9.338 -4.436 18.303 1.00 88.94 99 GLN A C 1
ATOM 779 O O . GLN A 1 99 ? -9.824 -5.027 19.261 1.00 88.94 99 GLN A O 1
ATOM 784 N N . LEU A 1 100 ? -9.288 -3.104 18.240 1.00 88.00 100 LEU A N 1
ATOM 785 C CA . LEU A 1 100 ? -9.809 -2.234 19.297 1.00 88.00 100 LEU A CA 1
ATOM 786 C C . LEU A 1 100 ? -11.319 -2.416 19.496 1.00 88.00 100 LEU A C 1
ATOM 788 O O . LEU A 1 100 ? -11.774 -2.432 20.640 1.00 88.00 100 LEU A O 1
ATOM 792 N N . ILE A 1 101 ? -12.083 -2.611 18.412 1.00 87.19 101 ILE A N 1
ATOM 793 C CA . ILE A 1 101 ? -13.519 -2.936 18.483 1.00 87.19 101 ILE A CA 1
ATOM 794 C C . ILE A 1 101 ? -13.721 -4.274 19.194 1.00 87.19 101 ILE A C 1
ATOM 796 O O . ILE A 1 101 ? -14.529 -4.364 20.116 1.00 87.19 101 ILE A O 1
ATOM 800 N N . LYS A 1 102 ? -12.957 -5.303 18.808 1.00 87.25 102 LYS A N 1
ATOM 801 C CA . LYS A 1 102 ? -13.016 -6.628 19.439 1.00 87.25 102 LYS A CA 1
ATOM 802 C C . LYS A 1 102 ? -12.699 -6.568 20.938 1.00 87.25 102 LYS A C 1
ATOM 804 O O . LYS A 1 102 ? -13.344 -7.262 21.720 1.00 87.25 102 LYS A O 1
ATOM 809 N N . ASP A 1 103 ? -11.732 -5.745 21.327 1.00 90.12 103 ASP A N 1
ATOM 810 C CA . ASP A 1 103 ? -11.277 -5.614 22.712 1.00 90.12 103 ASP A CA 1
ATOM 811 C C . ASP A 1 103 ? -12.132 -4.630 23.539 1.00 90.12 103 ASP A C 1
ATOM 813 O O . ASP A 1 103 ? -11.846 -4.408 24.717 1.00 90.12 103 ASP A O 1
ATOM 817 N N . GLY A 1 104 ? -13.170 -4.024 22.943 1.00 84.94 104 GLY A N 1
ATOM 818 C CA . GLY A 1 104 ? -14.060 -3.061 23.602 1.00 84.94 104 GLY A CA 1
ATOM 819 C C . GLY A 1 104 ? -13.406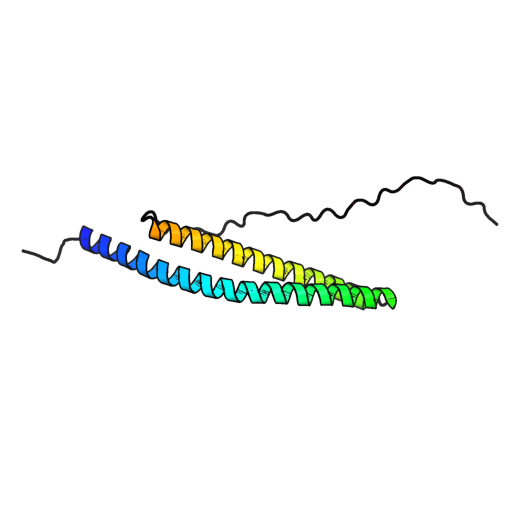 -1.713 23.927 1.00 84.94 104 GLY A C 1
ATOM 820 O O . GLY A 1 104 ? -13.922 -0.966 24.754 1.00 84.94 104 GLY A O 1
ATOM 821 N N . LYS A 1 105 ? -12.264 -1.404 23.303 1.00 85.00 105 LYS A N 1
ATOM 822 C CA . LYS A 1 105 ? -11.469 -0.177 23.514 1.00 85.00 105 LYS A CA 1
ATOM 823 C C . LYS A 1 105 ? -11.547 0.792 22.334 1.00 85.00 105 LYS A C 1
ATOM 825 O O . LYS A 1 105 ? -10.733 1.705 22.237 1.00 85.00 105 LYS A O 1
ATOM 830 N N . TYR A 1 106 ? -12.469 0.557 21.408 1.00 82.06 106 TYR A N 1
ATOM 831 C CA . TYR A 1 106 ? -12.620 1.391 20.228 1.00 82.06 106 TYR A CA 1
ATOM 832 C C . TYR A 1 106 ? -13.153 2.774 20.591 1.00 82.06 106 TYR A C 1
ATOM 834 O O . TYR A 1 106 ? -14.201 2.908 21.222 1.00 82.06 106 TYR A O 1
ATOM 842 N N . LEU A 1 107 ? -12.413 3.785 20.155 1.00 76.75 107 LEU A N 1
ATOM 843 C CA . LEU A 1 107 ? -12.813 5.180 20.128 1.00 76.75 107 LEU A CA 1
ATOM 844 C C . LEU A 1 107 ? -12.808 5.606 18.663 1.00 76.75 107 LEU A C 1
ATOM 846 O O . LEU A 1 107 ? -11.836 5.348 17.949 1.00 76.75 107 LEU A O 1
ATOM 850 N N . ASP A 1 108 ? -13.899 6.228 18.224 1.00 71.44 108 ASP A N 1
ATOM 851 C CA . ASP A 1 108 ? -13.991 6.843 16.899 1.00 71.44 108 ASP A CA 1
ATOM 852 C C . ASP A 1 108 ? -13.191 8.153 16.889 1.00 71.44 108 ASP A C 1
ATOM 854 O O . ASP A 1 108 ? -13.727 9.261 16.872 1.00 71.44 108 ASP A O 1
ATOM 858 N N . ASP A 1 109 ? -11.870 8.013 16.976 1.00 64.38 109 ASP A N 1
ATOM 859 C CA . ASP A 1 109 ? -10.952 9.110 16.742 1.00 64.38 109 ASP A CA 1
ATOM 860 C C . ASP A 1 109 ? -10.781 9.227 15.224 1.00 64.38 109 ASP A C 1
ATOM 862 O O . ASP A 1 109 ? -10.176 8.372 14.566 1.00 64.38 109 ASP A O 1
ATOM 866 N N . GLY A 1 110 ? -11.331 10.296 14.646 1.00 57.31 110 GLY A N 1
ATOM 867 C CA . GLY A 1 110 ? -11.162 10.657 13.239 1.00 57.31 110 GLY A CA 1
ATOM 868 C C . GLY A 1 110 ? -9.702 10.987 12.918 1.00 57.31 110 GLY A C 1
ATOM 869 O O . GLY A 1 110 ? -9.331 12.147 12.771 1.00 57.31 110 GLY A O 1
ATOM 870 N N . ILE A 1 111 ? -8.839 9.975 12.841 1.00 55.94 111 ILE A N 1
ATOM 871 C CA . ILE A 1 111 ? -7.394 10.171 12.721 1.00 55.94 111 ILE A CA 1
ATOM 872 C C . ILE A 1 111 ? -7.023 10.388 11.249 1.00 55.94 111 ILE A C 1
ATOM 874 O O . ILE A 1 111 ? -7.094 9.460 10.429 1.00 55.94 111 ILE A O 1
ATOM 878 N N . VAL A 1 112 ? -6.573 11.611 10.957 1.00 53.00 112 VAL A N 1
ATOM 879 C CA . VAL A 1 112 ? -5.875 12.024 9.730 1.00 53.00 112 VAL A CA 1
ATOM 880 C C . VAL A 1 112 ? -4.616 11.169 9.556 1.00 53.00 112 VAL A C 1
ATOM 882 O O . VAL A 1 112 ? -3.909 10.875 10.514 1.00 53.00 112 VAL A O 1
ATOM 885 N N . VAL A 1 113 ? -4.368 10.701 8.335 1.00 52.88 113 VAL A N 1
ATOM 886 C CA . VAL A 1 113 ? -3.216 9.852 8.013 1.00 52.88 113 VAL A CA 1
ATOM 887 C C . VAL A 1 113 ? -1.933 10.682 8.116 1.00 52.88 113 VAL A C 1
ATOM 889 O O . VAL A 1 113 ? -1.651 11.469 7.218 1.00 52.88 113 VAL A O 1
ATOM 892 N N . GLU A 1 114 ? -1.141 10.489 9.172 1.00 54.03 114 GLU A N 1
ATOM 893 C CA . GLU A 1 114 ? 0.288 10.806 9.130 1.00 54.03 114 GLU A CA 1
ATOM 894 C C . GLU A 1 114 ? 1.005 9.672 8.395 1.00 54.03 114 GLU A C 1
ATOM 896 O O . GLU A 1 114 ? 0.931 8.498 8.768 1.00 54.03 114 GLU A O 1
ATOM 901 N N . ILE A 1 115 ? 1.634 10.020 7.278 1.00 53.19 115 ILE A N 1
ATOM 902 C CA . ILE A 1 115 ? 2.435 9.102 6.478 1.00 53.19 115 ILE A CA 1
ATOM 903 C C . ILE A 1 115 ? 3.735 8.885 7.255 1.00 53.19 115 ILE A C 1
ATOM 905 O O . ILE A 1 115 ? 4.547 9.800 7.349 1.00 53.19 115 ILE A O 1
ATOM 909 N N . GLU A 1 116 ? 3.943 7.694 7.822 1.00 51.12 116 GLU A N 1
ATOM 910 C CA . GLU A 1 116 ? 5.264 7.320 8.336 1.00 51.12 116 GLU A CA 1
ATOM 911 C C . GLU A 1 116 ? 6.260 7.351 7.163 1.00 51.12 116 GLU A C 1
ATOM 913 O O . GLU A 1 116 ? 6.160 6.543 6.233 1.00 51.12 116 GLU A O 1
ATOM 918 N N . GLU A 1 117 ? 7.202 8.300 7.185 1.00 43.03 117 GLU A N 1
ATOM 919 C CA . GLU A 1 117 ? 8.302 8.410 6.222 1.00 43.03 117 GLU A CA 1
ATOM 920 C C . GLU A 1 117 ? 9.205 7.175 6.311 1.00 43.03 117 GLU A C 1
ATOM 922 O O . GLU A 1 117 ? 10.239 7.153 6.983 1.00 43.03 117 GLU A O 1
ATOM 927 N N . LYS A 1 118 ? 8.843 6.104 5.605 1.00 43.84 118 LYS A N 1
ATOM 928 C CA . LYS A 1 118 ? 9.759 4.988 5.396 1.00 43.84 118 LYS A CA 1
ATOM 929 C C . LYS A 1 118 ? 10.710 5.349 4.261 1.00 43.84 118 LYS A C 1
ATOM 931 O O . LYS A 1 118 ? 10.446 5.051 3.104 1.00 43.84 118 LYS A O 1
ATOM 936 N N . ASN A 1 119 ? 11.810 6.003 4.618 1.00 45.41 119 ASN A N 1
ATOM 937 C CA . ASN A 1 119 ? 12.914 6.378 3.735 1.00 45.41 119 ASN A CA 1
ATOM 938 C C . ASN A 1 119 ? 13.455 5.144 2.969 1.00 45.41 119 ASN A C 1
ATOM 940 O O . ASN A 1 119 ? 14.073 4.280 3.599 1.00 45.41 119 ASN A O 1
ATOM 944 N N . PRO A 1 120 ? 13.280 5.012 1.638 1.00 38.56 120 PRO A N 1
ATOM 945 C CA . PRO A 1 120 ? 13.907 3.954 0.869 1.00 38.56 120 PRO A CA 1
ATOM 946 C C . PRO A 1 120 ? 15.043 4.562 0.045 1.00 38.56 120 PRO A C 1
ATOM 948 O O . PRO A 1 120 ? 14.956 4.668 -1.176 1.00 38.56 120 PRO A O 1
ATOM 951 N N . ILE A 1 121 ? 16.138 4.952 0.701 1.00 39.19 121 ILE A N 1
ATOM 952 C CA . ILE A 1 121 ? 17.397 5.133 -0.024 1.00 39.19 121 ILE A CA 1
ATOM 953 C C . ILE A 1 121 ? 17.978 3.735 -0.227 1.00 39.19 121 ILE A C 1
ATOM 955 O O . ILE A 1 121 ? 18.664 3.188 0.636 1.00 39.19 121 ILE A O 1
ATOM 959 N N . GLN A 1 122 ? 17.672 3.137 -1.379 1.00 40.56 122 GLN A N 1
ATOM 960 C CA . GLN A 1 122 ? 18.477 2.048 -1.918 1.00 40.56 122 GLN A CA 1
ATOM 961 C C . GLN A 1 122 ? 19.880 2.614 -2.166 1.00 40.56 122 GLN A C 1
ATOM 963 O O . GLN A 1 122 ? 20.117 3.299 -3.160 1.00 40.56 122 GLN A O 1
ATOM 968 N N . LYS A 1 123 ? 20.812 2.366 -1.238 1.00 38.31 123 LYS A N 1
ATOM 969 C CA . LYS A 1 123 ? 22.240 2.537 -1.505 1.00 38.31 123 LYS A CA 1
ATOM 970 C C . LYS A 1 123 ? 22.599 1.596 -2.655 1.00 38.31 123 LYS A C 1
ATOM 972 O O . LYS A 1 123 ? 22.617 0.380 -2.477 1.00 38.31 123 LYS A O 1
ATOM 977 N N . GLN A 1 124 ? 22.862 2.157 -3.833 1.00 34.72 124 GLN A N 1
ATOM 978 C CA . GLN A 1 124 ? 23.672 1.471 -4.836 1.00 34.72 124 GLN A CA 1
ATOM 979 C C . GLN A 1 124 ? 25.032 1.149 -4.192 1.00 34.72 124 GLN A C 1
ATOM 981 O O . GLN A 1 124 ? 25.555 2.003 -3.472 1.00 34.72 124 GLN A O 1
ATOM 986 N N . PRO A 1 125 ? 25.606 -0.048 -4.399 1.00 36.84 125 PRO A N 1
ATOM 987 C CA . PRO A 1 125 ? 26.943 -0.332 -3.905 1.00 36.84 125 PRO A CA 1
ATOM 988 C C . PRO A 1 125 ? 27.935 0.589 -4.623 1.00 36.84 125 PRO A C 1
ATOM 990 O O . PRO A 1 125 ? 27.986 0.627 -5.856 1.00 36.84 125 PRO A O 1
ATOM 993 N N . GLU A 1 126 ? 28.684 1.355 -3.832 1.00 37.75 126 GLU A N 1
ATOM 994 C CA . GLU A 1 126 ? 29.843 2.126 -4.266 1.00 37.75 126 GLU A CA 1
ATOM 995 C C . GLU A 1 126 ? 30.794 1.181 -5.011 1.00 37.75 126 GLU A C 1
ATOM 997 O O . GLU A 1 126 ? 31.286 0.204 -4.448 1.00 37.75 126 GLU A O 1
ATOM 1002 N N . ARG A 1 127 ? 31.024 1.435 -6.303 1.00 35.00 127 ARG A N 1
ATOM 1003 C CA . ARG A 1 127 ? 32.140 0.810 -7.011 1.00 35.00 127 ARG A CA 1
ATOM 1004 C C . ARG A 1 127 ? 33.414 1.467 -6.493 1.00 35.00 127 ARG A C 1
ATOM 1006 O O . ARG A 1 127 ? 33.639 2.644 -6.759 1.00 35.00 127 ARG A O 1
ATOM 1013 N N . GLU A 1 128 ? 34.211 0.697 -5.760 1.00 35.34 128 GLU A N 1
ATOM 1014 C CA . GLU A 1 128 ? 35.602 1.003 -5.436 1.00 35.34 128 GLU A CA 1
ATOM 1015 C C . GLU A 1 128 ? 36.356 1.365 -6.721 1.00 35.34 128 GLU A C 1
ATOM 1017 O O . GLU A 1 128 ? 36.578 0.527 -7.597 1.00 35.34 128 GLU A O 1
ATOM 1022 N N . THR A 1 129 ? 36.740 2.631 -6.855 1.00 31.78 129 THR A N 1
ATOM 1023 C CA . THR A 1 129 ? 37.759 3.048 -7.814 1.00 31.78 129 THR A CA 1
ATOM 1024 C C . THR A 1 129 ? 39.114 2.692 -7.215 1.00 31.78 129 THR A C 1
ATOM 1026 O O . THR A 1 129 ? 39.716 3.477 -6.479 1.00 31.78 129 THR A O 1
ATOM 1029 N N . ASP A 1 130 ? 39.571 1.476 -7.505 1.00 30.97 130 ASP A N 1
ATOM 1030 C CA . ASP A 1 130 ? 40.966 1.104 -7.314 1.00 30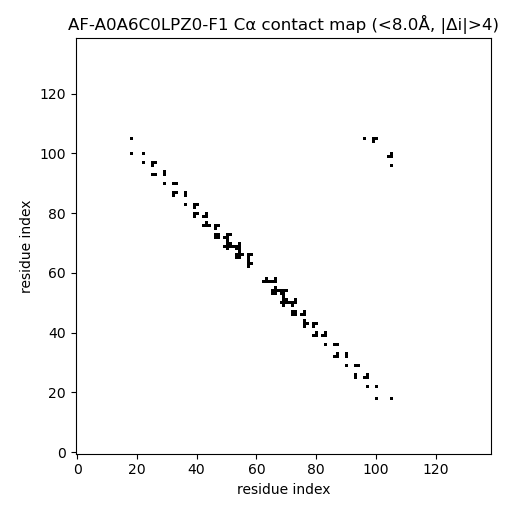.97 130 ASP A CA 1
ATOM 1031 C C . ASP A 1 130 ? 41.854 1.921 -8.266 1.00 30.97 130 ASP A C 1
ATOM 1033 O O . ASP A 1 130 ? 41.483 2.285 -9.388 1.00 30.97 130 ASP A O 1
ATOM 1037 N N . LYS A 1 131 ? 43.019 2.284 -7.749 1.00 41.00 131 LYS A N 1
ATOM 1038 C CA . LYS A 1 131 ? 43.972 3.219 -8.324 1.00 41.00 131 LYS A CA 1
ATOM 1039 C C . LYS A 1 131 ? 44.807 2.513 -9.384 1.00 41.00 131 LYS A C 1
ATOM 1041 O O . LYS A 1 131 ? 45.569 1.618 -9.052 1.00 41.00 131 LYS A O 1
ATOM 1046 N N . THR A 1 132 ? 44.848 3.062 -10.591 1.00 31.89 132 THR A N 1
ATOM 1047 C CA . THR A 1 132 ? 46.052 2.975 -11.430 1.00 31.89 132 THR A CA 1
ATOM 1048 C C . THR A 1 132 ? 46.220 4.267 -12.215 1.00 31.89 132 THR A C 1
ATOM 1050 O O . THR A 1 132 ? 45.577 4.490 -13.236 1.00 31.89 132 THR A O 1
ATOM 1053 N N . ASN A 1 133 ? 47.103 5.128 -11.706 1.00 39.25 133 ASN A N 1
ATOM 1054 C CA . ASN A 1 133 ? 47.866 6.038 -12.548 1.00 39.25 133 ASN A CA 1
ATOM 1055 C C . ASN A 1 133 ? 48.801 5.180 -13.405 1.00 39.25 133 ASN A C 1
ATOM 1057 O O . ASN A 1 133 ? 49.550 4.395 -12.830 1.00 39.25 133 ASN A O 1
ATOM 1061 N N . LEU A 1 134 ? 48.793 5.359 -14.726 1.00 40.97 134 LEU A N 1
ATOM 1062 C CA . LEU A 1 134 ? 50.024 5.407 -15.518 1.00 40.97 134 LEU A CA 1
ATOM 1063 C C . LEU A 1 134 ? 49.726 6.030 -16.894 1.00 40.97 134 LEU A C 1
ATOM 1065 O O . LEU A 1 134 ? 49.102 5.423 -17.756 1.00 40.97 134 LEU A O 1
ATOM 1069 N N . GLU A 1 135 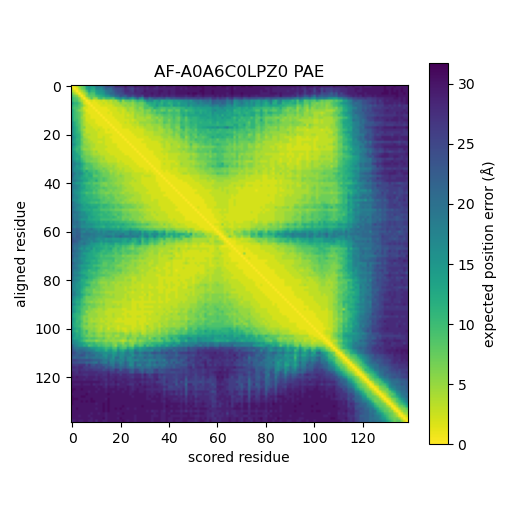? 50.108 7.300 -16.999 1.00 41.47 135 GLU A N 1
ATOM 1070 C CA . GLU A 1 135 ? 50.761 7.959 -18.135 1.00 41.47 135 GLU A CA 1
ATOM 1071 C C . GLU A 1 135 ? 50.365 7.552 -19.568 1.00 41.47 135 GLU A C 1
ATOM 1073 O O . GLU A 1 135 ? 50.728 6.499 -20.086 1.00 41.47 135 GLU A O 1
ATOM 1078 N N . GLN A 1 136 ? 49.730 8.499 -20.268 1.00 51.56 136 GLN A N 1
ATOM 1079 C CA . GLN A 1 136 ? 49.860 8.616 -21.720 1.00 51.56 136 GLN A CA 1
ATOM 1080 C C . GLN A 1 136 ? 51.308 8.986 -22.078 1.00 51.56 136 GLN A C 1
ATOM 1082 O O . GLN A 1 136 ? 51.880 9.868 -21.433 1.00 51.56 136 GLN A O 1
ATOM 1087 N N . PRO A 1 137 ? 51.827 8.476 -23.204 1.00 49.47 137 PRO A N 1
ATOM 1088 C CA . PRO A 1 137 ? 52.645 9.317 -24.059 1.00 49.47 137 PRO A CA 1
ATOM 1089 C C . PRO A 1 137 ? 52.093 9.407 -25.484 1.00 49.47 137 PRO A C 1
ATOM 1091 O O . PRO A 1 137 ? 51.614 8.439 -26.072 1.00 49.47 137 PRO A O 1
ATOM 1094 N N . LEU A 1 138 ? 52.191 10.633 -25.996 1.00 45.06 138 LEU A N 1
ATOM 1095 C CA . LEU A 1 138 ? 52.042 11.051 -27.384 1.00 45.06 138 LEU A CA 1
ATOM 1096 C C . LEU A 1 138 ? 52.867 10.191 -28.351 1.00 45.06 138 LEU A C 1
ATOM 1098 O O . LEU A 1 138 ? 54.082 10.080 -28.179 1.00 45.06 138 LEU A O 1
ATOM 1102 N N . LEU A 1 139 ? 52.212 9.719 -29.414 1.00 41.62 139 LEU A N 1
ATOM 1103 C CA . LEU A 1 139 ? 52.728 9.667 -30.787 1.00 41.62 139 LEU A CA 1
ATOM 1104 C C . LEU A 1 139 ? 51.562 9.539 -31.772 1.00 41.62 139 LEU A C 1
ATOM 1106 O O . LEU A 1 139 ? 50.686 8.678 -31.534 1.00 41.62 139 LEU A O 1
#

Mean predicted aligned error: 13.14 Å

pLDDT: mean 77.66, std 19.94, range [30.97, 94.69]

Nearest PDB structures (foldseek):
  7o40-assembly1_A  TM=5.751E-01  e=5.842E-01  Synechocystis sp. PCC 6803 substr. Kazusa
  6zw5-assembly1_A  TM=5.165E-01  e=1.500E+00  Nostoc punctiforme
  6zvs-assembly1_A  TM=5.269E-01  e=1.791E+00  Nostoc punctiforme
  7o3x-assembly1_E  TM=6.003E-01  e=3.633E+00  Synechocystis sp. PCC 6803 substr. Kazusa
  6zvt-assembly1_A  TM=5.212E-01  e=2.550E+00  Nostoc punctiforme

Secondary structure (DSSP, 8-state):
--TT--HHHHHHHHHHHHHHHHHHHHHHHHHHHHHHHHHHHHHHHHHHHHHHHHHHHHHHTT-HHHHHHHHHHHHHHHHHHHHHHHHHHHHHHHHHHHHHHHTT-------------------PPP-------------

Sequence (139 aa):
MDSANNIPAQIKHIFDNNVISDLQRFIKKRQCLNETNMVLVYLFHIVQTAGILTTTIAAGNNAKTYIWLGIGLNLLASLVNIFEQTNNNISKKLMKDIQLIKDGKYLDDGIVVEIEEKNPIQKQPERETDKTNLEQPLL

Radius of gyration: 27.35 Å; Cα contacts (8 Å, |Δi|>4): 74; chains: 1; bounding box: 96×20×65 Å

Solvent-accessible surface area (backbone atoms only — not comparable to full-atom values): 8147 Å² total; per-residue (Å²): 134,77,90,82,72,60,58,71,61,54,53,51,50,52,52,56,51,47,54,55,53,48,50,54,50,41,54,54,50,40,52,54,41,53,57,50,39,56,52,34,54,54,49,23,52,54,37,34,52,52,9,52,52,38,26,52,55,18,58,78,68,72,38,66,71,43,31,54,50,11,53,49,31,39,52,51,18,52,52,39,49,52,53,35,52,50,44,51,53,53,42,53,49,44,50,51,52,50,49,27,50,75,71,74,67,61,69,95,68,88,73,75,87,78,78,79,82,76,81,79,79,78,75,72,81,79,79,81,81,76,88,76,91,77,80,88,79,92,131